Protein AF-A0A942V745-F1 (afdb_monomer)

Sequence (132 aa):
MSRVDFYHLQSQTLENVLPKLLRVEFLNALLWTYNDQSFLPHGSKKDGNAELQPIWLTSGTDNPNMASLLFLVDGAAADNGELEKFSRVFNIFDGNSPDALQQARAFWKNLKSGGNECFYWQQDANGRWKQA

Mean predicted aligned error: 4.87 Å

Structure (mmCIF, N/CA/C/O backbone):
data_AF-A0A942V745-F1
#
_entry.id   AF-A0A942V745-F1
#
loop_
_atom_site.group_PDB
_atom_site.id
_atom_site.type_symbol
_atom_site.label_atom_id
_atom_site.label_alt_id
_atom_site.label_comp_id
_atom_site.label_asym_id
_atom_site.label_entity_id
_atom_site.label_seq_id
_atom_site.pdbx_PDB_ins_code
_atom_site.Cartn_x
_atom_site.Cartn_y
_atom_site.Cartn_z
_atom_site.occupancy
_atom_site.B_iso_or_equiv
_atom_site.auth_seq_id
_atom_site.auth_comp_id
_atom_site.auth_asym_id
_atom_site.auth_atom_id
_atom_site.pdbx_PDB_model_num
ATOM 1 N N . MET A 1 1 ? 0.727 16.807 8.997 1.00 76.88 1 MET A N 1
ATOM 2 C CA . MET A 1 1 ? -0.293 15.850 9.476 1.00 76.88 1 MET A CA 1
ATOM 3 C C . MET A 1 1 ? -0.819 15.105 8.274 1.00 76.88 1 MET A C 1
ATOM 5 O O . MET A 1 1 ? -1.345 15.749 7.372 1.00 76.88 1 MET A O 1
ATOM 9 N N . SER A 1 2 ? -0.638 13.789 8.249 1.00 86.44 2 SER A N 1
ATOM 10 C CA . SER A 1 2 ? -1.043 12.962 7.114 1.00 86.44 2 SER A CA 1
ATOM 11 C C . SER A 1 2 ? -2.323 12.210 7.456 1.00 86.44 2 SER A C 1
ATOM 13 O O . SER A 1 2 ? -2.501 11.735 8.583 1.00 86.44 2 SER A O 1
ATOM 15 N N . ARG A 1 3 ? -3.223 12.092 6.479 1.00 94.38 3 ARG A N 1
ATOM 16 C CA . ARG A 1 3 ? -4.377 11.200 6.589 1.00 94.38 3 ARG A CA 1
ATOM 17 C C . ARG A 1 3 ? -3.911 9.762 6.397 1.00 94.38 3 ARG A C 1
ATOM 19 O O . ARG A 1 3 ? -3.272 9.458 5.390 1.00 94.38 3 ARG A O 1
ATOM 26 N N . VAL A 1 4 ? -4.278 8.881 7.322 1.00 95.56 4 VAL A N 1
ATOM 27 C CA . VAL A 1 4 ? -3.902 7.465 7.297 1.00 95.56 4 VAL A CA 1
ATOM 28 C C . VAL A 1 4 ? -5.154 6.598 7.327 1.00 95.56 4 VAL A C 1
ATOM 30 O O . VAL A 1 4 ? -5.908 6.611 8.297 1.00 95.56 4 VAL A O 1
ATOM 33 N N . ASP A 1 5 ? -5.387 5.837 6.266 1.00 96.88 5 ASP A N 1
ATOM 34 C CA . ASP A 1 5 ? -6.520 4.926 6.144 1.00 96.88 5 ASP A CA 1
ATOM 35 C C . ASP A 1 5 ? -6.053 3.473 6.325 1.00 96.88 5 ASP A C 1
ATOM 37 O O . ASP A 1 5 ? -5.214 2.973 5.579 1.00 96.88 5 ASP A O 1
ATOM 41 N N . PHE A 1 6 ? -6.612 2.791 7.318 1.00 96.19 6 PHE A N 1
ATOM 42 C CA . PHE A 1 6 ? -6.344 1.396 7.646 1.00 96.19 6 PHE A CA 1
ATOM 43 C C . PHE A 1 6 ? -7.422 0.507 7.030 1.00 96.19 6 PHE A C 1
ATOM 45 O O . PHE A 1 6 ? -8.592 0.634 7.383 1.00 96.19 6 PHE A O 1
ATOM 52 N N . TYR A 1 7 ? -7.031 -0.394 6.135 1.00 94.19 7 TYR A N 1
ATOM 53 C CA . TYR A 1 7 ? -7.920 -1.304 5.418 1.00 94.19 7 TYR A CA 1
ATOM 54 C C . TYR A 1 7 ? -7.758 -2.733 5.936 1.00 94.19 7 TYR A C 1
ATOM 56 O O . TYR A 1 7 ? -6.723 -3.370 5.743 1.00 94.19 7 TYR A O 1
ATOM 64 N N . HIS A 1 8 ? -8.817 -3.231 6.572 1.00 91.19 8 HIS A N 1
ATOM 65 C CA . HIS A 1 8 ? -8.944 -4.600 7.062 1.00 91.19 8 HIS A CA 1
ATOM 66 C C . HIS A 1 8 ? -9.411 -5.519 5.927 1.00 91.19 8 HIS A C 1
ATOM 68 O O . HIS A 1 8 ? -10.604 -5.575 5.618 1.00 91.19 8 HIS A O 1
ATOM 74 N N . LEU A 1 9 ? -8.487 -6.275 5.332 1.00 85.50 9 LEU A N 1
ATOM 75 C CA . LEU A 1 9 ? -8.830 -7.272 4.317 1.00 85.50 9 LEU A CA 1
ATOM 76 C C . LEU A 1 9 ? -9.402 -8.534 4.966 1.00 85.50 9 LEU A C 1
ATOM 78 O O . LEU A 1 9 ? -8.734 -9.178 5.769 1.00 85.50 9 LEU A O 1
ATOM 82 N N . GLN A 1 10 ? -10.637 -8.890 4.615 1.00 78.00 10 GLN A N 1
ATOM 83 C CA . GLN A 1 10 ? -11.278 -10.127 5.086 1.00 78.00 10 GLN A CA 1
ATOM 84 C C . GLN A 1 10 ? -11.243 -11.236 4.033 1.00 78.00 10 GLN A C 1
ATOM 86 O O . GLN A 1 10 ? -11.234 -12.417 4.374 1.00 78.00 10 GLN A O 1
ATOM 91 N N . SER A 1 11 ? -11.190 -10.858 2.755 1.00 67.69 11 SER A N 1
ATOM 92 C CA . SER A 1 11 ? -10.999 -11.774 1.634 1.00 67.69 11 SER A CA 1
ATOM 93 C C . SER A 1 11 ? -9.501 -11.940 1.360 1.00 67.69 11 SER A C 1
ATOM 95 O O . SER A 1 11 ? -8.789 -10.959 1.162 1.00 67.69 11 SER A O 1
ATOM 97 N N . GLN A 1 12 ? -9.009 -13.181 1.408 1.00 55.72 12 GLN A N 1
ATOM 98 C CA . GLN A 1 12 ? -7.606 -13.487 1.123 1.00 55.72 12 GLN A CA 1
ATOM 99 C C . GLN A 1 12 ? -7.314 -13.297 -0.367 1.00 55.72 12 GLN A C 1
ATOM 101 O O . GLN A 1 12 ? -8.084 -13.750 -1.215 1.00 55.72 12 GLN A O 1
ATOM 106 N N . THR A 1 13 ? -6.156 -12.730 -0.686 1.00 55.50 13 THR A N 1
ATOM 107 C CA . THR A 1 13 ? -5.454 -13.061 -1.928 1.00 55.50 13 THR A CA 1
ATOM 108 C C . THR A 1 13 ? -4.366 -14.078 -1.608 1.00 55.50 13 THR A C 1
ATOM 110 O O . THR A 1 13 ? -3.820 -14.088 -0.502 1.00 55.50 13 THR A O 1
ATOM 113 N N . LEU A 1 14 ? -4.094 -14.972 -2.565 1.00 44.56 14 LEU A N 1
ATOM 114 C CA . LEU A 1 14 ? -2.927 -15.852 -2.533 1.00 44.56 14 LEU A CA 1
ATOM 115 C C . LEU A 1 14 ? -1.703 -15.014 -2.161 1.00 44.56 14 LEU A C 1
ATOM 117 O O . LEU A 1 14 ? -1.552 -13.943 -2.718 1.00 44.56 14 LEU A O 1
ATOM 121 N N . GLU A 1 15 ? -0.871 -15.515 -1.252 1.00 59.59 15 GLU A N 1
ATOM 122 C CA . GLU A 1 15 ? 0.583 -15.305 -1.155 1.00 59.59 15 GLU A CA 1
ATOM 123 C C . GLU A 1 15 ? 1.024 -15.085 0.301 1.00 59.59 15 GLU A C 1
ATOM 125 O O . GLU A 1 15 ? 1.262 -13.965 0.762 1.00 59.59 15 GLU A O 1
ATOM 130 N N . ASN A 1 16 ? 1.273 -16.180 1.008 1.00 53.69 16 ASN A N 1
ATOM 131 C CA . ASN A 1 16 ? 1.928 -16.139 2.313 1.00 53.69 16 ASN A CA 1
ATOM 132 C C . ASN A 1 16 ? 3.121 -17.094 2.343 1.00 53.69 16 ASN A C 1
ATOM 134 O O . ASN A 1 16 ? 3.035 -18.117 3.007 1.00 53.69 16 ASN A O 1
ATOM 138 N N . VAL A 1 17 ? 4.218 -16.796 1.622 1.00 48.94 17 VAL A N 1
ATOM 139 C CA . VAL A 1 17 ? 5.515 -17.495 1.836 1.00 48.94 17 VAL A CA 1
ATOM 140 C C . VAL A 1 17 ? 6.777 -16.706 1.394 1.00 48.94 17 VAL A C 1
ATOM 142 O O . VAL A 1 17 ? 7.889 -17.163 1.648 1.00 48.94 17 VAL A O 1
ATOM 145 N N . LEU A 1 18 ? 6.691 -15.543 0.729 1.00 50.75 18 LEU A N 1
ATOM 146 C CA . LEU A 1 18 ? 7.882 -14.924 0.110 1.00 50.75 18 LEU A CA 1
ATOM 147 C C . LEU A 1 18 ? 8.614 -13.901 1.014 1.00 50.75 18 LEU A C 1
ATOM 149 O O . LEU A 1 18 ? 7.968 -13.060 1.636 1.00 50.75 18 LEU A O 1
ATOM 153 N N . PRO A 1 19 ? 9.966 -13.903 1.050 1.00 58.25 19 PRO A N 1
ATOM 154 C CA . PRO A 1 19 ? 10.774 -12.840 1.661 1.00 58.25 19 PRO A CA 1
ATOM 155 C C . PRO A 1 19 ? 10.485 -11.443 1.083 1.00 58.25 19 PRO A C 1
ATOM 157 O O . PRO A 1 19 ? 10.260 -11.314 -0.115 1.00 58.25 19 PRO A O 1
ATOM 160 N N . LYS A 1 20 ? 10.609 -10.374 1.887 1.00 62.72 20 LYS A N 1
ATOM 161 C CA . LYS A 1 20 ? 10.246 -8.987 1.500 1.00 62.72 20 LYS A CA 1
ATOM 162 C C . LYS A 1 20 ? 10.861 -8.477 0.184 1.00 62.72 20 LYS A C 1
ATOM 164 O O . LYS A 1 20 ? 10.170 -7.847 -0.606 1.00 62.72 20 LYS A O 1
ATOM 169 N N . LEU A 1 21 ? 12.141 -8.752 -0.090 1.0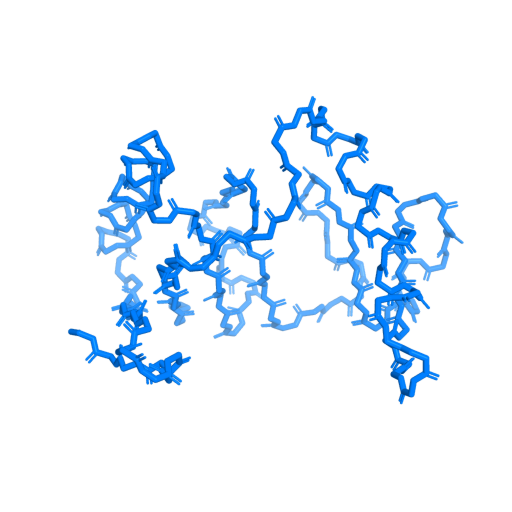0 60.75 21 LEU A N 1
ATOM 170 C CA . LEU A 1 21 ? 12.765 -8.354 -1.367 1.00 60.75 21 LEU A CA 1
ATOM 171 C C . LEU A 1 21 ? 12.221 -9.158 -2.555 1.00 60.75 21 LEU A C 1
ATOM 173 O O . LEU A 1 21 ? 12.083 -8.626 -3.652 1.00 60.75 21 LEU A O 1
ATOM 177 N N . LEU A 1 22 ? 11.894 -10.433 -2.328 1.00 72.00 22 LEU A N 1
ATOM 178 C CA . LEU A 1 22 ? 11.209 -11.256 -3.321 1.00 72.00 22 LEU A CA 1
ATOM 179 C C . LEU A 1 22 ? 9.754 -10.804 -3.495 1.00 72.00 22 LEU A C 1
ATOM 181 O O . LEU A 1 22 ? 9.224 -10.939 -4.591 1.00 72.00 22 LEU A O 1
ATOM 185 N N . ARG A 1 23 ? 9.143 -10.198 -2.469 1.00 83.31 23 ARG A N 1
ATOM 186 C CA . ARG A 1 23 ? 7.790 -9.638 -2.539 1.00 83.31 23 ARG A CA 1
ATOM 187 C C . ARG A 1 23 ? 7.684 -8.457 -3.503 1.00 83.31 23 ARG A C 1
ATOM 189 O O . ARG A 1 23 ? 6.716 -8.407 -4.248 1.00 83.31 23 ARG A O 1
ATOM 196 N N . VAL A 1 24 ? 8.657 -7.540 -3.532 1.00 92.50 24 VAL A N 1
ATOM 197 C CA . VAL A 1 24 ? 8.636 -6.397 -4.473 1.00 92.50 24 VAL A CA 1
ATOM 198 C C . VAL A 1 24 ? 8.608 -6.884 -5.917 1.00 92.50 24 VAL A C 1
ATOM 200 O O . VAL A 1 24 ? 7.753 -6.470 -6.690 1.00 92.50 24 VAL A O 1
ATOM 203 N N . GLU A 1 25 ? 9.504 -7.804 -6.267 1.00 92.75 25 GLU A N 1
ATOM 204 C CA . GLU A 1 25 ? 9.584 -8.340 -7.630 1.00 92.75 25 GLU A CA 1
ATOM 205 C C . GLU A 1 25 ? 8.401 -9.241 -7.971 1.00 92.75 25 GLU A C 1
ATOM 207 O O . GLU A 1 25 ? 7.942 -9.260 -9.109 1.00 92.75 25 GLU A O 1
ATOM 212 N N . PHE A 1 26 ? 7.876 -9.957 -6.979 1.00 90.81 26 PHE A N 1
ATOM 213 C CA . PHE A 1 26 ? 6.636 -10.696 -7.129 1.00 90.81 26 PHE A CA 1
ATOM 214 C C . PHE A 1 26 ? 5.468 -9.748 -7.468 1.00 90.81 26 PHE A C 1
ATOM 216 O O . PHE A 1 26 ? 4.759 -9.989 -8.442 1.00 90.81 26 PHE A O 1
ATOM 223 N N . LEU A 1 27 ? 5.296 -8.649 -6.718 1.00 90.69 27 LEU A N 1
ATOM 224 C CA . LEU A 1 27 ? 4.250 -7.654 -6.980 1.00 90.69 27 LEU A CA 1
ATOM 225 C C . LEU A 1 27 ? 4.452 -6.971 -8.335 1.00 90.69 27 LEU A C 1
ATOM 227 O O . LEU A 1 27 ? 3.478 -6.780 -9.053 1.00 90.69 27 LEU A O 1
ATOM 231 N N . ASN A 1 28 ? 5.700 -6.664 -8.699 1.00 94.50 28 ASN A N 1
ATOM 232 C CA . ASN A 1 28 ? 6.056 -6.114 -10.007 1.00 94.50 28 ASN A CA 1
ATOM 233 C C . ASN A 1 28 ? 5.578 -7.048 -11.136 1.00 94.50 28 ASN A C 1
ATOM 235 O O . ASN A 1 28 ? 4.810 -6.667 -12.011 1.00 94.50 28 ASN A O 1
ATOM 239 N N . ALA A 1 29 ? 5.921 -8.337 -11.073 1.00 93.19 29 ALA A N 1
ATOM 240 C CA . ALA A 1 29 ? 5.462 -9.300 -12.074 1.00 93.19 29 ALA A CA 1
ATOM 241 C C . ALA A 1 29 ? 3.926 -9.474 -12.087 1.00 93.19 29 ALA A C 1
ATOM 243 O O . ALA A 1 29 ? 3.313 -9.560 -13.156 1.00 93.19 29 ALA A O 1
ATOM 244 N N . LEU A 1 30 ? 3.294 -9.518 -10.909 1.00 91.25 30 LEU A N 1
ATOM 245 C CA . LEU A 1 30 ? 1.850 -9.710 -10.778 1.00 91.25 30 LEU A CA 1
ATOM 246 C C . LEU A 1 30 ? 1.058 -8.531 -11.355 1.00 91.25 30 LEU A C 1
ATOM 248 O O . LEU A 1 30 ? 0.113 -8.741 -12.113 1.00 91.25 30 LEU A O 1
ATOM 252 N N . LEU A 1 31 ? 1.428 -7.292 -11.028 1.00 91.75 31 LEU A N 1
ATOM 253 C CA . LEU A 1 31 ? 0.674 -6.099 -11.424 1.00 91.75 31 LEU A CA 1
ATOM 254 C C . LEU A 1 31 ? 0.677 -5.855 -12.941 1.00 91.75 31 LEU A C 1
ATOM 256 O O . LEU A 1 31 ? -0.206 -5.162 -13.444 1.00 91.75 31 LEU A O 1
ATOM 260 N N . TRP A 1 32 ? 1.605 -6.460 -13.685 1.00 93.31 32 TRP A N 1
ATOM 261 C CA . TRP A 1 32 ? 1.567 -6.463 -15.150 1.00 93.31 32 TRP A CA 1
ATOM 262 C C . TRP A 1 32 ? 0.542 -7.429 -15.748 1.00 93.31 32 TRP A C 1
ATOM 264 O O . TRP A 1 32 ? 0.143 -7.255 -16.895 1.00 93.31 32 TRP A O 1
ATOM 274 N N . THR A 1 33 ? 0.135 -8.459 -15.005 1.00 90.50 33 THR A N 1
ATOM 275 C CA . THR A 1 33 ? -0.629 -9.596 -15.547 1.00 90.50 33 THR A CA 1
ATOM 276 C C . THR A 1 33 ? -1.942 -9.870 -14.819 1.00 90.50 33 THR A C 1
ATOM 278 O O . THR A 1 33 ? -2.730 -10.690 -15.283 1.00 90.50 33 THR A O 1
ATOM 281 N N . TYR A 1 34 ? -2.218 -9.178 -13.708 1.00 84.19 34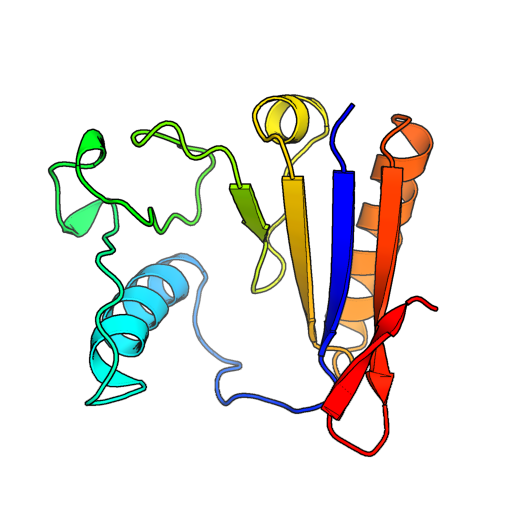 TYR A N 1
ATOM 282 C CA . TYR A 1 34 ? -3.392 -9.448 -12.869 1.00 84.19 34 TYR A CA 1
ATOM 283 C C . TYR A 1 34 ? -4.738 -9.224 -13.582 1.00 84.19 34 TYR A C 1
ATOM 285 O O . TYR A 1 34 ? -5.746 -9.798 -13.172 1.00 84.19 34 TYR A O 1
ATOM 293 N N . ASN A 1 35 ? -4.772 -8.376 -14.615 1.00 89.19 35 ASN A N 1
ATOM 294 C CA . ASN A 1 35 ? -5.951 -8.102 -15.430 1.00 89.19 35 ASN A CA 1
ATOM 295 C C . ASN A 1 35 ? -5.510 -7.692 -16.846 1.00 89.19 35 ASN A C 1
ATOM 297 O O . ASN A 1 35 ? -4.817 -6.690 -17.010 1.00 89.19 35 ASN A O 1
ATOM 301 N N . ASP A 1 36 ? -5.943 -8.445 -17.858 1.00 90.56 36 ASP A N 1
ATOM 302 C CA . ASP A 1 36 ? -5.603 -8.253 -19.277 1.00 90.56 36 ASP A CA 1
ATOM 303 C C . ASP A 1 36 ? -6.148 -6.945 -19.878 1.00 90.56 36 ASP A C 1
ATOM 305 O O . ASP A 1 36 ? -5.662 -6.478 -20.907 1.00 90.56 36 ASP A O 1
ATOM 309 N N . GLN A 1 37 ? -7.127 -6.326 -19.218 1.00 94.38 37 GLN A N 1
ATOM 310 C CA . GLN A 1 37 ? -7.706 -5.031 -19.578 1.00 94.38 37 GLN A CA 1
ATOM 311 C C . GLN A 1 37 ? -7.128 -3.861 -18.771 1.00 94.38 37 GLN A C 1
ATOM 313 O O . GLN A 1 37 ? -7.591 -2.729 -18.917 1.00 94.38 37 GLN A O 1
ATOM 318 N N . SER A 1 38 ? -6.155 -4.103 -17.890 1.00 92.56 38 SER A N 1
ATOM 319 C CA . SER A 1 38 ? -5.548 -3.067 -17.050 1.00 92.56 38 SER A CA 1
ATOM 320 C C . SER A 1 38 ? -4.124 -2.747 -17.488 1.00 92.56 38 SER A C 1
ATOM 322 O O . SER A 1 38 ? -3.350 -3.622 -17.858 1.00 92.56 38 SER A O 1
ATOM 324 N N . PHE A 1 39 ? -3.762 -1.469 -17.396 1.00 93.56 39 PHE A N 1
ATOM 325 C CA . PHE A 1 39 ? -2.392 -1.004 -17.575 1.00 93.56 39 PHE A CA 1
ATOM 326 C C . PHE A 1 39 ? -2.022 -0.124 -16.385 1.00 93.56 39 PHE A C 1
ATOM 328 O O . PHE A 1 39 ? -2.467 1.019 -16.276 1.00 93.56 39 PHE A O 1
ATOM 335 N N . LEU A 1 40 ? -1.235 -0.685 -15.471 1.00 94.00 40 LEU A N 1
ATOM 336 C CA . LEU A 1 40 ? -0.700 0.017 -14.312 1.00 94.00 40 LEU A CA 1
ATOM 337 C C . LEU A 1 40 ? 0.794 0.226 -14.557 1.00 94.00 40 LEU A C 1
ATOM 339 O O . LEU A 1 40 ? 1.555 -0.686 -14.274 1.00 94.00 40 LEU A O 1
ATOM 343 N N . PRO A 1 41 ? 1.251 1.353 -15.121 1.00 95.56 41 PRO A N 1
ATOM 344 C CA . PRO A 1 41 ? 2.679 1.570 -15.325 1.00 95.56 41 PRO A CA 1
ATOM 345 C C . PRO A 1 41 ? 3.395 1.673 -13.973 1.00 95.56 41 PRO A C 1
ATOM 347 O O . PRO A 1 41 ? 3.102 2.565 -13.172 1.00 95.56 41 PRO A O 1
ATOM 350 N N . HIS A 1 42 ? 4.313 0.745 -13.718 1.00 96.88 42 HIS A N 1
ATOM 351 C CA . HIS A 1 42 ? 5.038 0.634 -12.458 1.00 96.88 42 HIS A CA 1
ATOM 352 C C . HIS A 1 42 ? 6.429 0.029 -12.662 1.00 96.88 42 HIS A C 1
ATOM 354 O O . HIS A 1 42 ? 6.697 -0.594 -13.689 1.00 96.88 42 HIS A O 1
ATOM 360 N N . GLY A 1 43 ? 7.293 0.189 -11.662 1.00 96.56 43 GLY A N 1
ATOM 361 C CA . GLY A 1 43 ? 8.604 -0.448 -11.649 1.00 96.56 43 GLY A CA 1
ATOM 362 C C . GLY A 1 43 ? 9.247 -0.438 -10.269 1.00 96.56 43 GLY A C 1
ATOM 363 O O . GLY A 1 43 ? 8.778 0.232 -9.345 1.00 96.56 43 GLY A O 1
ATOM 364 N N . SER A 1 44 ? 10.330 -1.196 -10.142 1.00 96.31 44 SER A N 1
ATOM 365 C CA . SER A 1 44 ? 11.178 -1.262 -8.956 1.00 96.31 44 SER A CA 1
ATOM 366 C C . SER A 1 44 ? 12.585 -0.738 -9.253 1.00 96.31 44 SER A C 1
ATOM 368 O O . SER A 1 44 ? 12.945 -0.393 -10.383 1.00 96.31 44 SER A O 1
ATOM 370 N N . LYS A 1 45 ? 13.449 -0.756 -8.232 1.00 94.88 45 LYS A N 1
ATOM 371 C CA . LYS A 1 45 ? 14.883 -0.463 -8.373 1.00 94.88 45 LYS A CA 1
ATOM 372 C C . LYS A 1 45 ? 15.568 -1.243 -9.504 1.00 94.88 45 LYS A C 1
ATOM 374 O O . LYS A 1 45 ? 16.559 -0.751 -10.040 1.00 94.88 45 LYS A O 1
ATOM 379 N N . LYS A 1 46 ? 15.084 -2.438 -9.857 1.00 94.88 46 LYS A N 1
ATOM 380 C CA . LYS A 1 46 ? 15.685 -3.261 -10.918 1.00 94.88 46 LYS A CA 1
ATOM 381 C C . LYS A 1 46 ? 15.366 -2.776 -12.331 1.00 94.88 46 LYS A C 1
ATOM 383 O O . LYS A 1 46 ? 16.152 -3.059 -13.230 1.00 94.88 46 LYS A O 1
ATOM 388 N N . ASP A 1 47 ? 14.278 -2.033 -12.512 1.00 94.88 47 ASP A N 1
ATOM 389 C CA . ASP A 1 47 ? 13.810 -1.588 -13.831 1.00 94.88 47 ASP A CA 1
ATOM 390 C C . ASP A 1 47 ? 14.484 -0.284 -14.295 1.00 94.88 47 ASP A C 1
ATOM 392 O O . ASP A 1 47 ? 14.478 0.046 -15.481 1.00 94.88 47 ASP A O 1
ATOM 396 N N . GLY A 1 48 ? 15.111 0.452 -13.370 1.00 93.31 48 GLY A N 1
ATOM 397 C CA . GLY A 1 48 ? 15.736 1.744 -13.654 1.00 93.31 48 GLY A CA 1
ATOM 398 C C . GLY A 1 48 ? 14.724 2.862 -13.938 1.00 93.31 48 GLY A C 1
ATOM 399 O O . GLY A 1 48 ? 13.512 2.685 -13.805 1.00 93.31 48 GLY A O 1
ATOM 400 N N . ASN A 1 49 ? 15.240 4.045 -14.305 1.00 94.62 49 ASN A N 1
ATOM 401 C CA . ASN A 1 49 ? 14.447 5.258 -14.570 1.00 94.62 49 ASN A CA 1
ATOM 402 C C . ASN A 1 49 ? 13.415 5.546 -13.468 1.00 94.62 49 ASN A C 1
ATOM 404 O O . ASN A 1 49 ? 12.233 5.746 -13.744 1.00 94.62 49 ASN A O 1
ATOM 408 N N . ALA A 1 50 ? 13.857 5.494 -12.212 1.00 96.69 50 ALA A N 1
ATOM 409 C CA . ALA A 1 50 ? 12.978 5.469 -11.051 1.00 96.69 50 ALA A CA 1
ATOM 410 C C . ALA A 1 50 ? 12.047 6.691 -10.977 1.00 96.69 50 ALA A C 1
ATOM 412 O O . ALA A 1 50 ? 10.891 6.565 -10.581 1.00 96.69 50 ALA A O 1
ATOM 413 N N . GLU A 1 51 ? 12.517 7.858 -11.424 1.00 97.44 51 GLU A N 1
ATOM 414 C CA . GLU A 1 51 ? 11.729 9.092 -11.446 1.00 97.44 51 GLU A CA 1
ATOM 415 C C . GLU A 1 51 ? 10.600 9.067 -12.492 1.00 97.44 51 GLU A C 1
ATOM 417 O O . GLU A 1 51 ? 9.669 9.865 -12.410 1.00 97.44 51 GLU A O 1
ATOM 422 N N . LEU A 1 52 ? 10.667 8.161 -13.476 1.00 96.69 52 LEU A N 1
ATOM 423 C CA . LEU A 1 52 ? 9.670 8.021 -14.541 1.00 96.69 52 LEU A CA 1
ATOM 424 C C . LEU A 1 52 ? 8.589 6.982 -14.227 1.00 96.69 52 LEU A C 1
ATOM 426 O O . LEU A 1 52 ? 7.638 6.874 -14.998 1.00 96.69 52 LEU A O 1
ATOM 430 N N . GLN A 1 53 ? 8.715 6.222 -13.134 1.00 97.00 53 GLN A N 1
ATOM 431 C CA . GLN A 1 53 ? 7.750 5.186 -12.762 1.00 97.00 53 GLN A CA 1
ATOM 432 C C . GLN A 1 53 ? 6.531 5.818 -12.070 1.00 97.00 53 GLN A C 1
ATOM 434 O O . GLN A 1 53 ? 6.670 6.314 -10.949 1.00 97.00 53 GLN A O 1
ATOM 439 N N . PRO A 1 54 ? 5.316 5.800 -12.660 1.00 96.44 54 PRO A N 1
ATOM 440 C CA . PRO A 1 54 ? 4.140 6.409 -12.027 1.00 96.44 54 PRO A CA 1
ATOM 441 C C . PRO A 1 54 ? 3.767 5.737 -10.701 1.00 96.44 54 PRO A C 1
ATOM 443 O O . PRO A 1 54 ? 3.311 6.399 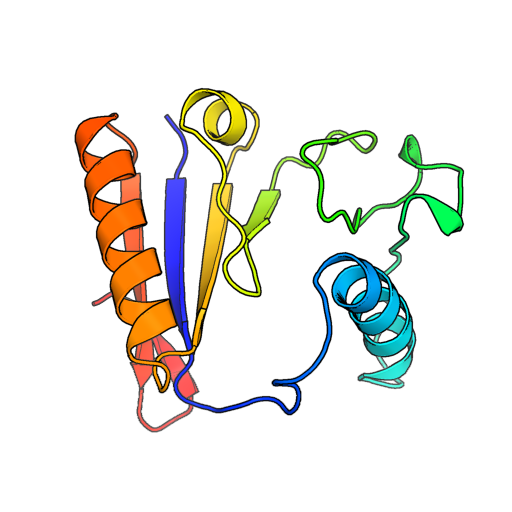-9.771 1.00 96.44 54 PRO A O 1
ATOM 446 N N . ILE A 1 55 ? 4.009 4.429 -10.602 1.00 97.12 55 ILE A N 1
ATOM 447 C CA . ILE A 1 55 ? 3.917 3.652 -9.369 1.00 97.12 55 ILE A CA 1
ATOM 448 C C . ILE A 1 55 ? 5.305 3.078 -9.082 1.00 97.12 55 ILE A C 1
ATOM 450 O O . ILE A 1 55 ? 5.843 2.297 -9.866 1.00 97.12 55 ILE A O 1
ATOM 454 N N . TRP A 1 56 ? 5.881 3.465 -7.949 1.00 97.56 56 TRP A N 1
ATOM 455 C CA . TRP A 1 56 ? 7.179 2.970 -7.507 1.00 97.56 56 TRP A CA 1
ATOM 456 C C . TRP A 1 56 ? 7.007 1.853 -6.481 1.00 97.56 56 TRP A C 1
ATOM 458 O O . TRP A 1 56 ? 6.348 2.045 -5.457 1.00 97.56 56 TRP A O 1
ATOM 468 N N . LEU A 1 57 ? 7.595 0.686 -6.751 1.00 96.31 57 LEU A N 1
ATOM 469 C CA . LEU A 1 57 ? 7.585 -0.459 -5.846 1.00 96.31 57 LEU A CA 1
ATOM 470 C C . LEU A 1 57 ? 8.928 -0.565 -5.124 1.00 96.31 57 LEU A C 1
ATOM 472 O O . LEU A 1 57 ? 9.976 -0.759 -5.741 1.00 96.31 57 LEU A O 1
ATOM 476 N N . THR A 1 58 ? 8.897 -0.494 -3.796 1.00 94.69 58 THR A N 1
ATOM 477 C CA . THR A 1 58 ? 10.100 -0.618 -2.971 1.00 94.69 58 THR A CA 1
ATOM 478 C C . THR A 1 58 ? 9.804 -1.322 -1.651 1.00 94.69 58 THR A C 1
ATOM 480 O O . THR A 1 58 ? 8.694 -1.271 -1.128 1.00 94.69 58 THR A O 1
ATOM 483 N N . SER A 1 59 ? 10.819 -1.994 -1.109 1.00 93.19 59 SER A N 1
ATOM 484 C CA . SER A 1 59 ? 10.847 -2.456 0.284 1.00 93.19 59 SER A CA 1
ATOM 485 C C . SER A 1 59 ? 11.655 -1.514 1.187 1.00 93.19 59 SER A C 1
ATOM 487 O O . SER A 1 59 ? 11.873 -1.829 2.356 1.00 93.19 59 SER A O 1
ATOM 489 N N . GLY A 1 60 ? 12.200 -0.439 0.613 1.00 92.06 60 GLY A N 1
ATOM 490 C CA . GLY A 1 60 ? 12.892 0.641 1.300 1.00 92.06 60 GLY A CA 1
ATOM 491 C C . GLY A 1 60 ? 11.972 1.837 1.533 1.00 92.06 60 GLY A C 1
ATOM 492 O O . GLY A 1 60 ? 10.753 1.705 1.585 1.00 92.06 60 GLY A O 1
ATOM 493 N N . THR A 1 61 ? 12.584 3.006 1.692 1.00 92.44 61 THR A N 1
ATOM 494 C CA . THR A 1 61 ? 11.908 4.262 2.064 1.00 92.44 61 THR A CA 1
ATOM 495 C C . THR A 1 61 ? 12.101 5.353 1.006 1.00 92.44 61 THR A C 1
ATOM 497 O O . THR A 1 61 ? 11.820 6.533 1.224 1.00 92.44 61 THR A O 1
ATOM 500 N N . ASP A 1 62 ? 12.612 4.957 -0.158 1.00 93.50 62 ASP A N 1
ATOM 501 C CA . ASP A 1 62 ? 12.848 5.803 -1.313 1.00 93.50 62 ASP A CA 1
ATOM 502 C C . ASP A 1 62 ? 11.539 6.189 -2.022 1.00 93.50 62 ASP A C 1
ATOM 504 O O . ASP A 1 62 ? 10.638 5.374 -2.200 1.00 93.50 62 ASP A O 1
ATOM 508 N N . ASN A 1 63 ? 11.455 7.456 -2.439 1.00 95.94 63 ASN A N 1
ATOM 509 C CA . ASN A 1 63 ? 10.325 8.031 -3.177 1.00 95.94 63 ASN A CA 1
ATOM 510 C C . ASN A 1 63 ? 10.837 8.846 -4.389 1.00 95.94 63 ASN A C 1
ATOM 512 O O . ASN A 1 63 ? 10.732 10.075 -4.400 1.00 95.94 63 ASN A O 1
ATOM 516 N N . PRO A 1 64 ? 11.484 8.193 -5.374 1.00 96.88 64 PRO A N 1
ATOM 517 C CA . PRO A 1 64 ? 12.165 8.871 -6.480 1.00 96.88 64 PRO A CA 1
ATOM 518 C C . PRO A 1 64 ? 11.194 9.541 -7.460 1.00 96.88 64 PRO A C 1
ATOM 520 O O . PRO A 1 64 ? 11.535 10.544 -8.077 1.00 96.88 64 PRO A O 1
ATOM 523 N N . ASN A 1 65 ? 9.970 9.024 -7.569 1.00 96.81 65 ASN A N 1
ATOM 524 C CA . ASN A 1 65 ? 8.919 9.575 -8.420 1.00 96.81 65 ASN A CA 1
ATOM 525 C C . ASN A 1 65 ? 8.092 10.681 -7.734 1.00 96.81 65 ASN A C 1
ATOM 527 O O . ASN A 1 65 ? 7.106 11.146 -8.301 1.00 96.81 65 ASN A O 1
ATOM 531 N N . MET A 1 66 ? 8.472 11.101 -6.518 1.00 96.81 66 MET A N 1
ATOM 532 C CA . MET A 1 66 ? 7.760 12.110 -5.724 1.00 96.81 66 MET A CA 1
ATOM 533 C C . MET A 1 66 ? 6.266 11.785 -5.536 1.00 96.81 66 MET A C 1
ATOM 535 O O . MET A 1 66 ? 5.413 12.677 -5.566 1.00 96.81 66 MET A O 1
ATOM 539 N N . ALA A 1 67 ? 5.934 10.507 -5.337 1.00 97.06 67 ALA A N 1
ATOM 540 C CA . ALA A 1 67 ? 4.571 10.071 -5.081 1.00 97.06 67 ALA A CA 1
ATOM 541 C C . ALA A 1 67 ? 3.981 10.792 -3.861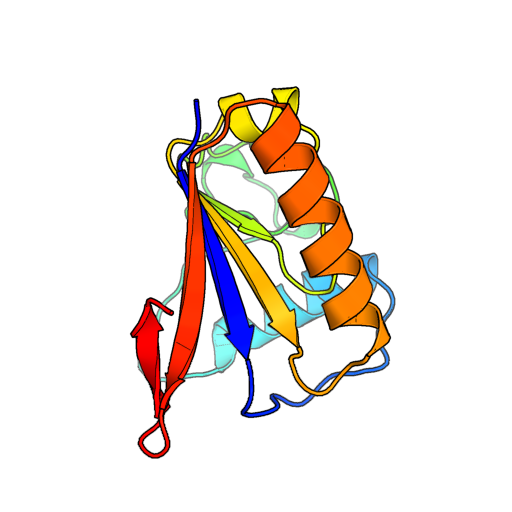 1.00 97.06 67 ALA A C 1
ATOM 543 O O . ALA A 1 67 ? 4.612 10.906 -2.808 1.00 97.06 67 ALA A O 1
ATOM 544 N N . SER A 1 68 ? 2.736 11.246 -3.999 1.00 96.31 68 SER A N 1
ATOM 545 C CA . SER A 1 68 ? 1.974 11.900 -2.931 1.00 96.31 68 SER A CA 1
ATOM 546 C C . SER A 1 68 ? 1.144 10.920 -2.098 1.00 96.31 68 SER A C 1
ATOM 548 O O . SER A 1 68 ? 0.622 11.306 -1.047 1.00 96.31 68 SER A O 1
ATOM 550 N N . LEU A 1 69 ? 1.010 9.674 -2.560 1.00 97.12 69 LEU A N 1
ATOM 551 C CA . LEU A 1 69 ? 0.251 8.600 -1.926 1.00 97.12 69 LEU A CA 1
ATOM 552 C C . LEU A 1 69 ? 1.194 7.450 -1.570 1.00 97.12 69 LEU A C 1
ATOM 554 O O . LEU A 1 69 ? 1.989 7.033 -2.409 1.00 97.12 69 LEU A O 1
ATOM 558 N N . LEU A 1 70 ? 1.068 6.918 -0.355 1.00 97.12 70 LEU A N 1
ATOM 559 C CA . LEU A 1 70 ? 1.844 5.768 0.113 1.00 97.12 70 LEU A CA 1
ATOM 560 C C . LEU A 1 70 ? 0.928 4.584 0.409 1.00 97.12 70 LEU A C 1
ATOM 562 O O . LEU A 1 70 ? -0.003 4.713 1.202 1.00 97.12 70 LEU A O 1
ATOM 566 N N . PHE A 1 71 ? 1.230 3.423 -0.166 1.00 96.25 71 PHE A N 1
ATOM 567 C CA . PHE A 1 71 ? 0.562 2.161 0.143 1.00 96.25 71 PHE A CA 1
ATOM 568 C C . PHE A 1 71 ? 1.518 1.255 0.919 1.00 96.25 71 PHE A C 1
ATOM 570 O O . PHE A 1 71 ? 2.536 0.811 0.398 1.00 96.25 71 PHE A O 1
ATOM 577 N N . LEU A 1 72 ? 1.181 0.990 2.177 1.00 94.75 72 LEU A N 1
ATOM 578 C CA . LEU A 1 72 ? 1.883 0.070 3.059 1.00 94.75 72 LEU A CA 1
ATOM 579 C C . LEU A 1 72 ? 1.163 -1.279 3.023 1.00 94.75 72 LEU A C 1
ATOM 581 O O . LEU A 1 72 ? 0.016 -1.386 3.460 1.00 94.75 72 LEU A O 1
ATOM 585 N N . VAL A 1 73 ? 1.846 -2.293 2.500 1.00 90.81 73 VAL A N 1
ATOM 586 C CA . VAL A 1 73 ? 1.340 -3.663 2.321 1.00 90.81 73 VAL A CA 1
ATOM 587 C C . VAL A 1 73 ? 2.292 -4.670 2.965 1.00 90.81 73 VAL A C 1
ATOM 589 O O . VAL A 1 73 ? 3.440 -4.336 3.247 1.00 90.81 73 VAL A O 1
ATOM 592 N N . ASP A 1 74 ? 1.832 -5.902 3.198 1.00 85.00 74 ASP A N 1
ATOM 593 C CA . ASP A 1 74 ? 2.666 -7.019 3.692 1.00 85.00 74 ASP A CA 1
ATOM 594 C C . ASP A 1 74 ? 3.468 -6.676 4.971 1.00 85.00 74 ASP A C 1
ATOM 596 O O . ASP A 1 74 ? 4.656 -6.976 5.113 1.00 85.00 74 ASP A O 1
ATOM 600 N N . GLY A 1 75 ? 2.828 -5.958 5.903 1.00 85.12 75 GLY A N 1
ATOM 601 C CA . GLY A 1 75 ? 3.450 -5.534 7.163 1.00 85.12 75 GLY A CA 1
ATOM 602 C C . GLY A 1 75 ? 4.520 -4.444 7.009 1.00 85.12 75 GLY A C 1
ATOM 603 O O . GLY A 1 75 ? 5.340 -4.254 7.910 1.00 85.12 75 GLY A O 1
ATOM 604 N N . ALA A 1 76 ? 4.556 -3.734 5.876 1.00 89.62 76 ALA A N 1
ATOM 605 C CA . ALA A 1 76 ? 5.354 -2.522 5.742 1.00 89.62 76 ALA A CA 1
ATOM 606 C C . ALA A 1 76 ? 4.892 -1.457 6.749 1.00 89.62 76 ALA A C 1
ATOM 608 O O . ALA A 1 76 ? 3.697 -1.263 6.990 1.00 89.62 76 ALA A O 1
ATOM 609 N N . ALA A 1 77 ? 5.861 -0.755 7.325 1.00 84.06 77 ALA A N 1
ATOM 610 C CA . ALA A 1 77 ? 5.649 0.325 8.272 1.00 84.06 77 ALA A CA 1
ATOM 611 C C . ALA A 1 77 ? 6.599 1.473 7.932 1.00 84.06 77 ALA A C 1
ATOM 613 O O . ALA A 1 77 ? 7.676 1.242 7.385 1.00 84.06 77 ALA A O 1
ATOM 614 N N . ALA A 1 78 ? 6.184 2.684 8.277 1.00 89.06 78 ALA A N 1
ATOM 615 C CA . ALA A 1 78 ? 6.958 3.904 8.112 1.00 89.06 78 ALA A CA 1
ATOM 616 C C . ALA A 1 78 ? 6.772 4.765 9.364 1.00 89.06 78 ALA A C 1
ATOM 618 O O . ALA A 1 78 ? 5.718 4.704 10.005 1.00 89.06 78 ALA A O 1
ATOM 619 N N . ASP A 1 79 ? 7.788 5.523 9.754 1.00 88.38 79 ASP A N 1
ATOM 620 C CA . ASP A 1 79 ? 7.695 6.398 10.922 1.00 88.38 79 ASP A CA 1
ATOM 621 C C . ASP A 1 79 ? 6.938 7.706 10.617 1.00 88.38 79 ASP A C 1
ATOM 623 O O . ASP A 1 79 ? 6.623 8.020 9.469 1.00 88.38 79 ASP A O 1
ATOM 627 N N . ASN A 1 80 ? 6.622 8.491 11.655 1.00 85.19 80 ASN A N 1
ATOM 628 C CA . ASN A 1 80 ? 5.873 9.740 11.479 1.00 85.19 80 ASN A CA 1
ATOM 629 C C . ASN A 1 80 ? 6.573 10.732 10.526 1.00 85.19 80 ASN A C 1
ATOM 631 O O . ASN A 1 80 ? 5.886 11.389 9.750 1.00 85.19 80 ASN A O 1
ATOM 635 N N . GLY A 1 81 ? 7.907 1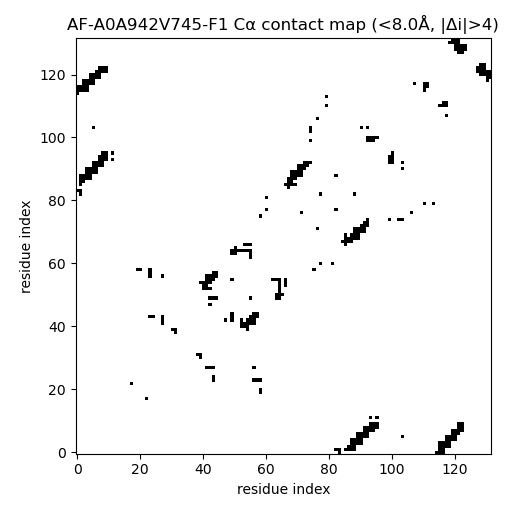0.823 10.547 1.00 86.69 81 GLY A N 1
ATOM 636 C CA . GLY A 1 81 ? 8.658 11.745 9.689 1.00 86.69 81 GLY A CA 1
ATOM 637 C C . GLY A 1 81 ? 8.671 11.308 8.222 1.00 86.69 81 GLY A C 1
ATOM 638 O O . GLY A 1 81 ? 8.707 12.136 7.312 1.00 86.69 81 GLY A O 1
ATOM 639 N N . GLU A 1 82 ? 8.592 10.005 7.965 1.00 89.38 82 GLU A N 1
ATOM 640 C CA . GLU A 1 82 ? 8.387 9.467 6.623 1.00 89.38 82 GLU A CA 1
ATOM 641 C C . GLU A 1 82 ? 6.969 9.728 6.119 1.00 89.38 82 GLU A C 1
ATOM 643 O O . GLU A 1 82 ? 6.799 10.145 4.973 1.00 89.38 82 GLU A O 1
ATOM 648 N N . LEU A 1 83 ? 5.957 9.538 6.973 1.00 90.25 83 LEU A N 1
ATOM 649 C CA . LEU A 1 83 ? 4.555 9.741 6.600 1.00 90.25 83 LEU A CA 1
ATOM 650 C C . LEU A 1 83 ? 4.227 11.195 6.249 1.00 90.25 83 LEU A C 1
ATOM 652 O O . LEU A 1 83 ? 3.373 11.431 5.394 1.00 90.25 83 LEU A O 1
ATOM 656 N N . GLU A 1 84 ? 4.905 12.167 6.863 1.00 89.50 84 GLU A N 1
ATOM 657 C CA . GLU A 1 84 ? 4.722 13.598 6.579 1.00 89.50 84 GLU A CA 1
ATOM 658 C C . GLU A 1 84 ? 5.040 13.985 5.127 1.00 89.50 84 GLU A C 1
ATOM 660 O O . GLU A 1 84 ? 4.559 15.010 4.644 1.00 89.50 84 GLU A O 1
ATOM 665 N N . LYS A 1 85 ? 5.800 13.151 4.407 1.00 92.25 85 LYS A N 1
ATOM 666 C CA . LYS A 1 85 ? 6.120 13.349 2.985 1.00 92.25 85 LYS A CA 1
ATOM 667 C C . LYS A 1 85 ? 4.943 13.028 2.062 1.00 92.25 85 LYS A C 1
ATOM 669 O O . LYS A 1 85 ? 4.982 13.378 0.885 1.00 92.25 85 LYS A O 1
ATOM 674 N N . PHE A 1 86 ? 3.911 12.358 2.575 1.00 95.31 86 PHE A N 1
ATOM 675 C CA . PHE A 1 86 ? 2.777 11.879 1.795 1.00 95.31 86 PHE A CA 1
ATOM 676 C C . PHE A 1 86 ? 1.491 12.584 2.211 1.00 95.31 86 PHE A C 1
ATOM 678 O O . PHE A 1 86 ? 1.177 12.724 3.391 1.00 95.31 86 PHE A O 1
ATOM 685 N N . SER A 1 87 ? 0.696 12.975 1.218 1.00 93.94 87 SER A N 1
ATOM 686 C CA . SER A 1 87 ? -0.622 13.578 1.435 1.00 93.94 87 SER A CA 1
ATOM 687 C C . SER A 1 87 ? -1.624 12.589 2.038 1.00 93.94 87 SER A C 1
ATOM 689 O O . SER A 1 87 ? -2.520 12.979 2.789 1.00 93.94 87 SER A O 1
ATOM 691 N N . ARG A 1 88 ? -1.471 11.299 1.713 1.00 95.94 88 ARG A N 1
ATOM 692 C CA . ARG A 1 88 ? -2.341 10.229 2.189 1.00 95.94 88 ARG A CA 1
ATOM 693 C C . ARG A 1 88 ? -1.608 8.898 2.214 1.00 95.94 88 ARG A C 1
ATOM 695 O O . ARG A 1 88 ? -0.859 8.567 1.297 1.00 95.94 88 ARG A O 1
ATOM 702 N N . VAL A 1 89 ? -1.867 8.135 3.263 1.00 96.94 89 VAL A N 1
ATOM 703 C CA . VAL A 1 89 ? -1.230 6.851 3.531 1.00 96.94 89 VAL A CA 1
ATOM 704 C C . VAL A 1 89 ? -2.312 5.789 3.663 1.00 96.94 89 VAL A C 1
ATOM 706 O O . VAL A 1 89 ? -3.319 5.999 4.336 1.00 96.94 89 VAL A O 1
ATOM 709 N N . PHE A 1 90 ? -2.098 4.643 3.034 1.00 96.31 90 PHE A N 1
ATOM 710 C CA . PHE A 1 90 ? -2.988 3.494 3.057 1.00 96.31 90 PHE A CA 1
ATOM 711 C C . PHE A 1 90 ? -2.247 2.337 3.720 1.00 96.31 90 PHE A C 1
ATOM 713 O O . PHE A 1 90 ? -1.265 1.848 3.172 1.00 96.31 90 PHE A O 1
ATOM 720 N N . ASN A 1 91 ? -2.689 1.902 4.897 1.00 95.06 91 ASN A N 1
ATOM 721 C CA . ASN A 1 91 ? -2.177 0.697 5.539 1.00 95.06 91 ASN A CA 1
ATOM 722 C C . ASN A 1 91 ? -3.139 -0.456 5.257 1.00 95.06 91 ASN 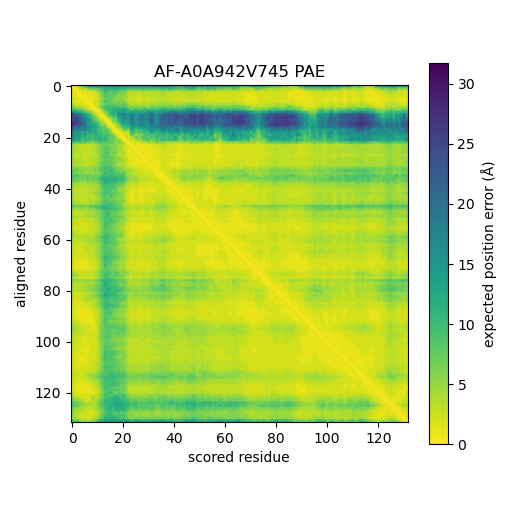A C 1
ATOM 724 O O . ASN A 1 91 ? -4.265 -0.458 5.748 1.00 95.06 91 ASN A O 1
ATOM 728 N N . ILE A 1 92 ? -2.708 -1.411 4.442 1.00 93.12 92 ILE A N 1
ATOM 729 C CA . ILE A 1 92 ? -3.514 -2.557 4.032 1.00 93.12 92 ILE A CA 1
ATOM 730 C C . ILE A 1 92 ? -2.931 -3.794 4.710 1.00 93.12 92 ILE A C 1
ATOM 732 O O . ILE A 1 92 ? -1.768 -4.139 4.497 1.00 93.12 92 ILE A O 1
ATOM 736 N N . PHE A 1 93 ? -3.733 -4.458 5.538 1.00 90.75 93 PHE A N 1
ATOM 737 C CA . PHE A 1 93 ? -3.295 -5.613 6.318 1.00 90.75 93 PHE A CA 1
ATOM 738 C C . PHE A 1 93 ? -4.315 -6.751 6.250 1.00 90.75 93 PHE A C 1
ATOM 740 O O . PHE A 1 93 ? -5.518 -6.532 6.076 1.00 90.75 93 PHE A O 1
ATOM 747 N N . ASP A 1 94 ? -3.814 -7.976 6.405 1.00 87.19 94 ASP A N 1
ATOM 748 C CA . ASP A 1 94 ? -4.642 -9.178 6.454 1.00 87.19 94 ASP A CA 1
ATOM 749 C C . ASP A 1 94 ? -5.381 -9.262 7.794 1.00 87.19 94 ASP A C 1
ATOM 751 O O . ASP A 1 94 ? -4.786 -9.419 8.860 1.00 87.19 94 ASP A O 1
ATOM 755 N N . GLY A 1 95 ? -6.703 -9.167 7.732 1.00 87.25 95 GLY A N 1
ATOM 756 C CA . GLY A 1 95 ? -7.599 -9.301 8.870 1.00 87.25 95 GLY A CA 1
ATOM 757 C C . GLY A 1 95 ? -7.718 -10.704 9.439 1.00 87.25 95 GLY A C 1
ATOM 758 O O . GLY A 1 95 ? -8.164 -10.869 10.573 1.00 87.25 95 GLY A O 1
ATOM 759 N N . ASN A 1 96 ? -7.323 -11.714 8.668 1.00 85.44 96 ASN A N 1
ATOM 760 C CA . ASN A 1 96 ? -7.344 -13.107 9.096 1.00 85.44 96 ASN A CA 1
ATOM 761 C C . ASN A 1 96 ? -6.051 -13.511 9.817 1.00 85.44 96 ASN A C 1
ATOM 763 O O . ASN A 1 96 ? -5.989 -14.598 10.390 1.00 85.44 96 ASN A O 1
ATOM 767 N N . SER A 1 97 ? -5.034 -12.643 9.814 1.00 88.31 97 SER A N 1
ATOM 768 C CA . SER A 1 97 ? -3.758 -12.869 10.487 1.00 88.31 97 SER A CA 1
ATOM 769 C C . SER A 1 97 ? -3.725 -12.153 11.846 1.00 88.31 97 SER A C 1
ATOM 771 O O . SER A 1 97 ? -3.722 -10.916 11.895 1.00 88.31 97 SER A O 1
ATOM 773 N N . PRO A 1 98 ? -3.660 -12.892 12.974 1.00 90.56 98 PRO A N 1
ATOM 774 C CA . PRO A 1 98 ? -3.525 -12.291 14.302 1.00 90.56 98 PRO A CA 1
ATOM 775 C C . PRO A 1 98 ? -2.296 -11.382 14.430 1.00 90.56 98 PRO A C 1
ATOM 777 O O . PRO A 1 98 ? -2.376 -10.327 15.065 1.00 90.56 98 PRO A O 1
ATOM 780 N N . ASP A 1 99 ? -1.190 -11.752 13.783 1.00 90.88 99 ASP A N 1
ATOM 781 C CA . ASP A 1 99 ? 0.055 -10.984 13.805 1.00 90.88 99 ASP A CA 1
ATOM 782 C C . ASP A 1 99 ? -0.088 -9.670 13.031 1.00 90.88 99 ASP A C 1
ATOM 784 O O . ASP A 1 99 ? 0.295 -8.611 13.533 1.00 90.88 99 ASP A O 1
ATOM 788 N N . ALA A 1 100 ? -0.698 -9.704 11.842 1.00 90.69 100 ALA A N 1
ATOM 789 C CA . ALA A 1 100 ? -0.948 -8.497 11.055 1.00 90.69 100 ALA A CA 1
ATOM 790 C C . ALA A 1 100 ? -1.920 -7.548 11.776 1.00 90.69 100 ALA A C 1
ATOM 792 O O . ALA A 1 100 ? -1.690 -6.339 11.821 1.00 90.69 100 ALA A O 1
ATOM 793 N N . LEU A 1 101 ? -2.955 -8.090 12.430 1.00 92.06 101 LEU A N 1
ATOM 794 C CA . LEU A 1 101 ? -3.858 -7.319 13.287 1.00 92.06 101 LEU A CA 1
ATOM 795 C C . LEU A 1 101 ? -3.119 -6.647 14.447 1.00 92.06 101 LEU A C 1
ATOM 797 O O . LEU A 1 101 ? -3.371 -5.477 14.748 1.00 92.06 101 LEU A O 1
ATOM 801 N N . GLN A 1 102 ? -2.221 -7.368 15.123 1.00 94.75 102 GLN A N 1
ATOM 802 C CA . GLN A 1 102 ? -1.446 -6.809 16.228 1.00 94.75 102 GLN A CA 1
ATOM 803 C C . GLN A 1 102 ? -0.513 -5.691 15.743 1.00 94.75 102 GLN A C 1
ATOM 805 O O . GLN A 1 102 ? -0.466 -4.628 16.366 1.00 94.75 102 GLN A O 1
ATOM 810 N N . GLN A 1 103 ? 0.168 -5.896 14.613 1.00 93.44 103 GLN A N 1
ATOM 811 C CA . GLN A 1 103 ? 1.038 -4.895 13.996 1.00 93.44 103 GLN A CA 1
ATOM 812 C C . GLN A 1 103 ? 0.256 -3.639 13.588 1.00 93.44 103 GLN A C 1
ATOM 814 O O . GLN A 1 103 ? 0.636 -2.534 13.977 1.00 93.44 103 GLN A O 1
ATOM 819 N N . ALA A 1 104 ? -0.878 -3.792 12.897 1.00 94.06 104 ALA A N 1
ATOM 820 C CA . ALA A 1 104 ? -1.726 -2.673 12.489 1.00 94.06 104 ALA A CA 1
ATOM 821 C C . ALA A 1 104 ? -2.255 -1.881 13.698 1.00 94.06 104 ALA A C 1
ATOM 823 O O . ALA A 1 104 ? -2.248 -0.650 13.689 1.00 94.06 104 ALA A O 1
ATOM 824 N N . ARG A 1 105 ? -2.644 -2.563 14.786 1.00 95.06 105 ARG A N 1
ATOM 825 C CA . ARG A 1 105 ? -3.066 -1.914 16.043 1.00 95.06 105 ARG A CA 1
ATOM 826 C C . ARG A 1 105 ? -1.933 -1.132 16.707 1.00 95.06 105 ARG A C 1
ATOM 828 O O . ARG A 1 105 ? -2.159 -0.016 17.179 1.00 95.06 105 ARG A O 1
ATOM 835 N N . ALA A 1 106 ? -0.730 -1.703 16.765 1.00 95.00 106 ALA A N 1
ATOM 836 C CA . ALA A 1 106 ? 0.439 -1.019 17.311 1.00 95.00 106 ALA A CA 1
ATOM 837 C C . ALA A 1 106 ? 0.782 0.226 16.481 1.00 95.00 106 ALA A C 1
ATOM 839 O O . ALA A 1 106 ? 1.014 1.300 17.042 1.00 95.00 106 ALA A O 1
ATOM 840 N N . PHE A 1 107 ? 0.726 0.099 15.154 1.00 94.56 107 PHE A N 1
ATOM 841 C CA . PHE A 1 107 ? 0.972 1.198 14.233 1.00 94.56 107 PHE A CA 1
ATOM 842 C C . PHE A 1 107 ? -0.071 2.310 14.384 1.00 94.56 107 PHE A C 1
ATOM 844 O O . PHE A 1 107 ? 0.295 3.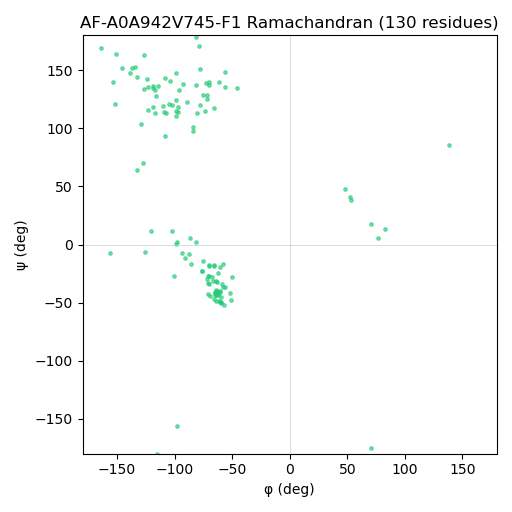458 14.621 1.00 94.56 107 PHE A O 1
ATOM 851 N N . TRP A 1 108 ? -1.362 1.967 14.397 1.00 94.69 108 TRP A N 1
ATOM 852 C CA . TRP A 1 108 ? -2.456 2.902 14.677 1.00 94.69 108 TRP A CA 1
ATOM 853 C C . TRP A 1 108 ? -2.223 3.699 15.964 1.00 94.69 108 TRP A C 1
ATOM 855 O O . TRP A 1 108 ? -2.355 4.924 15.980 1.00 94.69 108 TRP A O 1
ATOM 865 N N . LYS A 1 109 ? -1.857 3.015 17.056 1.00 94.25 109 LYS A N 1
ATOM 866 C CA . LYS A 1 109 ? -1.610 3.660 18.352 1.00 94.25 109 LYS A CA 1
ATOM 867 C C . LYS A 1 109 ? -0.453 4.658 18.273 1.00 94.25 109 LYS A C 1
ATOM 869 O O . LYS A 1 109 ? -0.587 5.763 18.796 1.00 94.25 109 LYS A O 1
ATOM 874 N N . ASN A 1 110 ? 0.644 4.288 17.610 1.00 92.56 110 ASN A N 1
ATOM 875 C CA . ASN A 1 110 ? 1.786 5.177 17.394 1.00 92.56 110 ASN A CA 1
ATOM 876 C C . ASN A 1 110 ? 1.365 6.432 16.608 1.00 92.56 110 ASN A C 1
ATOM 878 O O . ASN A 1 110 ? 1.568 7.555 17.069 1.00 92.56 110 ASN A O 1
ATOM 882 N N . LEU A 1 111 ? 0.670 6.258 15.483 1.00 91.69 111 LEU A N 1
ATOM 883 C CA . LEU A 1 111 ? 0.258 7.373 14.627 1.00 91.69 111 LEU A CA 1
ATOM 884 C C . LEU A 1 111 ? -0.735 8.318 15.306 1.00 91.69 111 LEU A C 1
ATOM 886 O O . LEU A 1 111 ? -0.586 9.536 15.206 1.00 91.69 111 LEU A O 1
ATOM 890 N N . LYS A 1 112 ? -1.704 7.777 16.056 1.00 91.38 112 LYS A N 1
ATOM 891 C CA . LYS A 1 112 ? -2.607 8.586 16.886 1.00 91.38 112 LYS A CA 1
ATOM 892 C C . LYS A 1 112 ? -1.842 9.384 17.941 1.00 91.38 112 LYS A C 1
ATOM 894 O O . LYS A 1 112 ? -2.167 10.547 18.154 1.00 91.38 112 LYS A O 1
ATOM 899 N N . SER A 1 113 ? -0.827 8.791 18.578 1.00 91.06 113 SER A N 1
ATOM 900 C CA . SER A 1 113 ? 0.004 9.505 19.559 1.00 91.06 113 SER A CA 1
ATOM 901 C C . SER A 1 113 ? 0.871 10.601 18.929 1.00 91.06 113 SER A C 1
ATOM 903 O O . SER A 1 113 ? 1.141 11.605 19.579 1.00 91.06 113 SER A O 1
ATOM 905 N N . GLY A 1 114 ? 1.233 10.445 17.651 1.00 87.69 114 GLY A N 1
ATOM 906 C CA . GLY A 1 114 ? 1.914 11.456 16.838 1.00 87.69 114 GLY A CA 1
ATOM 907 C C . GLY A 1 114 ? 0.994 12.525 16.233 1.00 87.69 114 GLY A C 1
ATOM 908 O O . GLY A 1 114 ? 1.473 13.381 15.499 1.00 87.69 114 GLY A O 1
ATOM 909 N N . GLY A 1 115 ? -0.317 12.493 16.511 1.00 88.25 115 GLY A N 1
ATOM 910 C CA . GLY A 1 115 ? -1.274 13.501 16.037 1.00 88.25 115 GLY A CA 1
ATOM 911 C C . GLY A 1 115 ? -1.790 13.303 14.608 1.00 88.25 115 GLY A C 1
ATOM 912 O O . GLY A 1 115 ? -2.401 14.218 14.062 1.00 88.25 115 GLY A O 1
ATOM 913 N N . ASN A 1 116 ? -1.578 12.136 13.992 1.00 90.00 116 ASN A N 1
ATOM 914 C CA . ASN A 1 116 ? -2.095 11.849 12.652 1.00 90.00 116 ASN A CA 1
ATOM 915 C C . ASN A 1 116 ? -3.590 11.492 12.646 1.00 90.00 116 ASN A C 1
ATOM 917 O O . ASN A 1 116 ? -4.133 10.877 13.574 1.00 90.00 116 ASN A O 1
ATOM 921 N N . GLU A 1 117 ? -4.254 11.806 11.534 1.00 92.81 117 GLU A N 1
ATOM 922 C CA . GLU A 1 117 ? -5.665 11.499 11.313 1.00 92.81 117 GLU A CA 1
ATOM 923 C C . GLU A 1 117 ? -5.825 10.064 10.804 1.00 92.81 117 GLU A C 1
ATOM 925 O O . GLU A 1 117 ? -5.659 9.781 9.619 1.00 92.81 117 GLU A O 1
ATOM 930 N N . CYS A 1 118 ? -6.137 9.141 11.714 1.00 95.06 118 CYS A N 1
ATOM 931 C CA . CYS A 1 118 ? -6.337 7.730 11.377 1.00 95.06 118 CYS A CA 1
ATOM 932 C C . CYS A 1 118 ? -7.822 7.392 11.164 1.00 95.06 118 CYS A C 1
ATOM 934 O O . CYS A 1 118 ? -8.651 7.719 12.022 1.00 95.06 118 CYS A O 1
ATOM 936 N N . PHE A 1 119 ? -8.120 6.681 10.074 1.00 96.75 119 PHE A N 1
ATOM 937 C CA . PHE A 1 119 ? -9.440 6.182 9.674 1.00 96.75 119 PHE 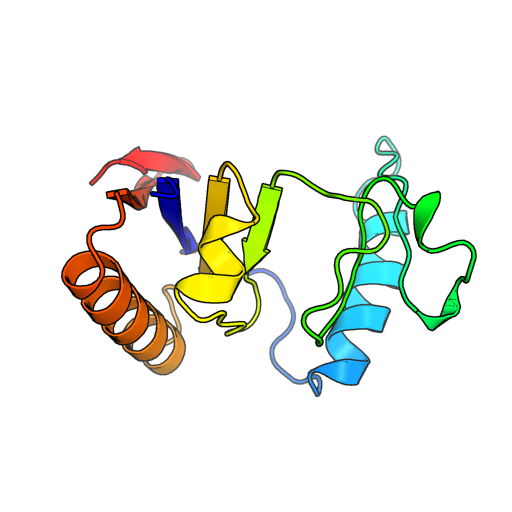A CA 1
ATOM 938 C C . PHE A 1 119 ? -9.393 4.669 9.478 1.00 96.75 119 PHE A C 1
ATOM 940 O O . PHE A 1 119 ? -8.401 4.151 8.972 1.00 96.75 119 PHE A O 1
ATOM 947 N N . TYR A 1 120 ? -10.452 3.959 9.859 1.00 96.25 120 TYR A N 1
ATOM 948 C CA . TYR A 1 120 ? -10.514 2.503 9.765 1.00 96.25 120 TYR A CA 1
ATOM 949 C C . TYR A 1 120 ? -11.615 2.060 8.808 1.00 96.25 120 TYR A C 1
ATOM 951 O O . TYR A 1 120 ? -12.747 2.533 8.900 1.00 96.25 120 TYR A O 1
ATOM 959 N N . TRP A 1 121 ? -11.279 1.136 7.915 1.00 95.62 121 TRP A N 1
ATOM 960 C CA . TRP A 1 121 ? -12.153 0.621 6.872 1.00 95.62 121 TRP A CA 1
ATOM 961 C C . TRP A 1 121 ? -12.212 -0.900 6.934 1.00 95.62 121 TRP A C 1
ATOM 963 O O . TRP A 1 121 ? -11.184 -1.576 6.997 1.00 95.62 121 TRP A O 1
ATOM 973 N N . GLN A 1 122 ? -13.425 -1.438 6.856 1.00 91.19 122 GLN A N 1
ATOM 974 C CA . GLN A 1 122 ? -13.689 -2.873 6.835 1.00 91.19 122 GLN A CA 1
ATOM 975 C C . GLN A 1 122 ? -14.679 -3.211 5.720 1.00 91.19 122 GLN A C 1
ATOM 977 O O . GLN A 1 122 ? -15.580 -2.424 5.420 1.00 91.19 122 GLN A O 1
ATOM 982 N N . GLN A 1 123 ? -14.502 -4.369 5.084 1.00 86.12 123 GLN A N 1
ATOM 983 C CA . GLN A 1 123 ? -15.462 -4.866 4.102 1.00 86.12 123 GLN A CA 1
ATOM 984 C C . GLN A 1 123 ? -16.757 -5.300 4.803 1.00 86.12 123 GLN A C 1
ATOM 986 O O . GLN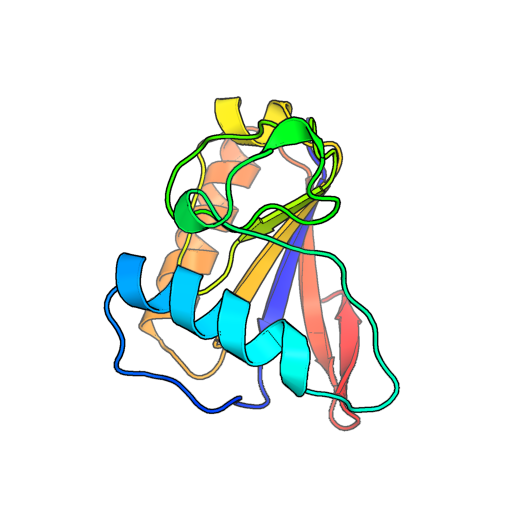 A 1 123 ? -16.725 -5.928 5.859 1.00 86.12 123 GLN A O 1
ATOM 991 N N . ASP A 1 124 ? -17.907 -4.957 4.228 1.00 86.56 124 ASP A N 1
ATOM 992 C CA . ASP A 1 124 ? -19.178 -5.567 4.607 1.00 86.56 124 ASP A CA 1
ATOM 993 C C . ASP A 1 124 ? -19.372 -6.928 3.921 1.00 86.56 124 ASP A C 1
ATOM 995 O O . ASP A 1 124 ? -18.553 -7.363 3.112 1.00 86.56 124 ASP A O 1
ATOM 999 N N . ALA A 1 125 ? -20.488 -7.600 4.217 1.00 83.50 125 ALA A N 1
ATOM 1000 C CA . ALA A 1 125 ? -20.810 -8.907 3.639 1.00 83.50 125 ALA A CA 1
ATOM 1001 C C . ALA A 1 125 ? -20.874 -8.924 2.094 1.00 83.50 125 ALA A C 1
ATOM 1003 O O . ALA A 1 125 ? -20.813 -9.996 1.502 1.00 83.50 125 ALA A O 1
ATOM 1004 N N . ASN A 1 126 ? -20.979 -7.762 1.438 1.00 84.31 126 ASN A N 1
ATOM 1005 C CA . ASN A 1 126 ? -20.993 -7.622 -0.019 1.00 84.31 126 ASN A CA 1
ATOM 1006 C C . ASN A 1 126 ? -19.639 -7.141 -0.578 1.00 84.31 126 ASN A C 1
ATOM 1008 O O . ASN A 1 126 ? -19.568 -6.718 -1.733 1.00 84.31 126 ASN A O 1
ATOM 1012 N N . GLY A 1 127 ? -18.578 -7.134 0.237 1.00 79.12 127 GLY A N 1
ATOM 1013 C CA . GLY A 1 127 ? -17.236 -6.699 -0.151 1.00 79.12 127 GLY A CA 1
ATOM 1014 C C . GLY A 1 127 ? -17.055 -5.180 -0.239 1.00 79.12 127 GLY A C 1
ATOM 1015 O O . GLY A 1 127 ? -15.989 -4.719 -0.650 1.00 79.12 127 GLY A O 1
ATOM 1016 N N . ARG A 1 128 ? -18.062 -4.377 0.141 1.00 87.06 128 ARG A N 1
ATOM 1017 C CA . ARG A 1 128 ? -17.967 -2.910 0.103 1.00 87.06 128 ARG A CA 1
ATOM 1018 C C . ARG A 1 128 ? -17.232 -2.394 1.328 1.00 87.06 128 ARG A C 1
ATOM 1020 O O . ARG A 1 128 ? -17.526 -2.808 2.443 1.00 87.06 128 ARG A O 1
ATOM 1027 N N . TRP A 1 129 ? -16.342 -1.428 1.134 1.00 90.38 129 TRP A N 1
ATOM 1028 C CA . TRP A 1 129 ? -15.659 -0.765 2.240 1.00 90.38 129 TRP A CA 1
ATOM 1029 C C . TRP A 1 129 ? -16.608 0.154 3.009 1.00 90.38 129 TRP A C 1
ATOM 1031 O O . TRP A 1 129 ? -17.220 1.056 2.433 1.00 90.38 129 TRP A O 1
ATOM 1041 N N . LYS A 1 130 ? -16.697 -0.059 4.321 1.00 92.69 130 LYS A N 1
ATOM 1042 C CA . LYS A 1 130 ? -17.381 0.818 5.270 1.00 92.69 130 LYS A CA 1
ATOM 1043 C C . LYS A 1 130 ? -16.387 1.329 6.295 1.00 92.69 130 LYS A C 1
ATOM 1045 O O . LYS A 1 130 ? -15.555 0.571 6.791 1.00 92.69 130 LYS A O 1
ATOM 1050 N N . GLN A 1 131 ? -16.487 2.617 6.592 1.00 93.75 131 GLN A N 1
ATOM 1051 C CA . GLN A 1 131 ? -15.759 3.203 7.703 1.00 93.75 131 GLN A CA 1
ATOM 1052 C C . GLN A 1 131 ? -16.401 2.717 9.008 1.00 93.75 131 GLN A C 1
ATOM 1054 O O . GLN A 1 131 ? -17.627 2.799 9.131 1.00 93.75 131 GLN A O 1
ATOM 1059 N N . ALA A 1 132 ? -15.592 2.185 9.927 1.00 85.81 132 ALA A N 1
ATOM 1060 C CA . ALA A 1 132 ? -16.051 1.752 11.251 1.00 85.81 132 ALA A CA 1
ATOM 1061 C C . ALA A 1 132 ? -15.814 2.823 12.322 1.00 85.81 132 ALA A C 1
ATOM 1063 O O . ALA A 1 132 ? -14.914 3.676 12.126 1.00 85.81 132 ALA A O 1
#

Nearest PDB structures (foldseek):
  7u7h-assembly3_D  TM=3.991E-01  e=9.484E-01  Alistipes finegoldii DSM 17242
  6emv-assembly3_C  TM=3.572E-01  e=7.825E-01  Thermococcus kodakarensis
  7u7h-assembly2_C  TM=3.969E-01  e=1.584E+00  Alistipes finegoldii DSM 17242
  7u7h-assembly3_E  TM=3.955E-01  e=1.689E+00  Alistipes finegoldii DSM 17242
  7k0m-assembly1_A  TM=3.248E-01  e=1.920E+00  Homo sapiens

Solvent-accessible surface area (backbone atoms only — not comparable to full-atom values): 7954 Å² total; per-residue (Å²): 122,28,41,34,41,37,38,42,37,80,75,85,72,94,83,90,83,72,56,66,76,56,39,43,57,49,50,54,61,42,61,69,62,77,43,94,91,56,84,67,67,59,40,36,85,88,70,50,68,53,60,75,24,85,38,75,48,69,88,74,89,83,63,70,46,67,59,48,66,44,81,31,49,92,83,52,83,76,55,73,79,61,45,58,69,23,70,32,36,36,42,44,40,49,58,84,36,71,66,44,45,52,50,52,52,53,49,52,53,52,41,49,74,73,66,33,53,74,45,45,34,35,56,47,101,84,68,48,78,40,77,112

pLDDT: mean 88.89, std 11.0, range [44.56, 97.56]

Secondary structure (DSSP, 8-state):
--EEEEEEE-SPPS-----HHHHHHHHHHHHTTS-TT----EEETTT--GGG-SEEE-SSS--TT--SEEEE-TT----HHHHTT-SEEEEEEETT-HHHHHHHHHHHHHHHHTT-EEEEEEE-TTS-EEE-

Radius of gyration: 15.23 Å; Cα contacts (8 Å, |Δi|>4): 198; chains: 1; bounding box: 37×33×39 Å

Foldseek 3Di:
DAEEEEEEDADDDDDDDDDLVVVLVVVVVCVPPVDPPDDQQADEPVVDPQLPGPHYGDLDLDDNVLAQEEEAPPLDDDAPVSRVSHNYYYDYFYNVDPVRVVSVVVRVVRCVVVVYNYWYWYQDPVRDIDTD